Protein AF-A0A2E9VG32-F1 (afdb_monomer_lite)

Secondary structure (DSSP, 8-state):
-HHHHHHHHHHHHHHHHHHHHHHHHHHHHHHHHHHHHHHHHHHHHHHHSPEEEEPPP---SGGGGG-S-EEEE-HHHHHHT--

Radius of gyration: 30.98 Å; chains: 1; bounding box: 50×36×90 Å

Structure (mmCIF, N/CA/C/O backbone):
data_AF-A0A2E9VG32-F1
#
_entry.id   AF-A0A2E9VG32-F1
#
loop_
_atom_site.group_PDB
_atom_site.id
_atom_site.type_symbol
_atom_site.label_atom_id
_atom_site.label_alt_id
_atom_site.label_comp_id
_atom_site.label_asym_id
_atom_site.label_entity_id
_atom_site.label_seq_id
_atom_site.pdbx_PDB_ins_code
_atom_site.Cartn_x
_atom_site.Cartn_y
_atom_site.Cartn_z
_atom_site.occupancy
_atom_site.B_iso_or_equiv
_atom_site.auth_seq_id
_atom_site.auth_comp_id
_atom_site.auth_asym_id
_atom_site.auth_atom_id
_atom_site.pdbx_PDB_model_num
ATOM 1 N N . MET A 1 1 ? 21.349 -6.152 -47.583 1.00 54.44 1 MET A N 1
ATOM 2 C CA . MET A 1 1 ? 20.808 -6.991 -46.487 1.00 54.44 1 MET A CA 1
ATOM 3 C C . MET A 1 1 ? 21.048 -6.395 -45.097 1.00 54.44 1 MET A C 1
ATOM 5 O O . MET A 1 1 ? 20.191 -6.582 -44.246 1.00 54.44 1 MET A O 1
ATOM 9 N N . GLU A 1 2 ? 22.125 -5.639 -44.852 1.00 61.47 2 GLU A N 1
ATOM 10 C CA . GLU A 1 2 ? 22.426 -5.051 -43.525 1.00 61.47 2 GLU A CA 1
ATOM 11 C C . GLU A 1 2 ? 21.394 -4.025 -43.014 1.00 61.47 2 GLU A C 1
ATOM 13 O O . GLU A 1 2 ? 21.097 -3.986 -41.820 1.00 61.47 2 GLU A O 1
ATOM 18 N N . ASN A 1 3 ? 20.774 -3.245 -43.905 1.00 74.12 3 ASN A N 1
ATOM 19 C CA . ASN A 1 3 ? 19.798 -2.221 -43.505 1.00 74.12 3 ASN A CA 1
ATOM 20 C C . ASN A 1 3 ? 18.513 -2.809 -42.892 1.00 74.12 3 ASN A C 1
ATOM 22 O O . ASN A 1 3 ? 17.950 -2.217 -41.976 1.00 74.12 3 ASN A O 1
ATOM 26 N N . PHE A 1 4 ? 18.085 -3.996 -43.336 1.00 78.75 4 PHE A N 1
ATOM 27 C CA . PHE A 1 4 ? 16.871 -4.648 -42.832 1.00 78.75 4 PHE A CA 1
ATOM 28 C C . PHE A 1 4 ? 17.029 -5.099 -41.373 1.00 78.75 4 PHE A C 1
ATOM 30 O O . PHE A 1 4 ? 16.183 -4.811 -40.530 1.00 78.75 4 PHE A O 1
ATOM 37 N N . TRP A 1 5 ? 18.162 -5.726 -41.046 1.00 83.06 5 TRP A N 1
ATOM 38 C CA . TRP A 1 5 ? 18.466 -6.158 -39.680 1.00 83.06 5 TRP A CA 1
ATOM 39 C C . TRP A 1 5 ? 18.598 -4.978 -38.708 1.00 83.06 5 TRP A C 1
ATOM 41 O O . TRP A 1 5 ? 18.120 -5.057 -37.576 1.00 83.06 5 TRP A O 1
ATOM 51 N N . SER A 1 6 ? 19.174 -3.858 -39.161 1.00 88.06 6 SER A N 1
ATOM 52 C CA . SER A 1 6 ? 19.256 -2.616 -38.379 1.00 88.06 6 SER A CA 1
ATOM 53 C C . SER A 1 6 ? 17.874 -2.031 -38.068 1.00 88.06 6 SER A C 1
ATOM 55 O O . SER A 1 6 ? 17.611 -1.619 -36.935 1.00 88.06 6 SER A O 1
ATOM 57 N N . GLU A 1 7 ? 16.956 -2.028 -39.037 1.00 91.00 7 GLU A N 1
ATOM 58 C CA . GLU A 1 7 ? 15.587 -1.552 -38.819 1.00 91.00 7 GLU A CA 1
ATOM 59 C C . GLU A 1 7 ? 14.772 -2.476 -37.913 1.00 91.00 7 GLU A C 1
ATOM 61 O O . GLU A 1 7 ? 14.111 -1.989 -36.991 1.00 91.00 7 GLU A O 1
ATOM 66 N N . CYS A 1 8 ? 14.885 -3.797 -38.084 1.00 91.38 8 CYS A N 1
ATOM 67 C CA . CYS A 1 8 ? 14.270 -4.766 -37.176 1.00 91.38 8 CYS A CA 1
ATOM 68 C C . CYS A 1 8 ? 14.762 -4.576 -35.735 1.00 91.38 8 CYS A C 1
ATOM 70 O O . CYS A 1 8 ? 13.954 -4.532 -34.807 1.00 91.38 8 CYS A O 1
ATOM 72 N N . TRP A 1 9 ? 16.069 -4.384 -35.533 1.00 93.00 9 TRP A N 1
ATOM 73 C CA . TRP A 1 9 ? 16.625 -4.143 -34.202 1.00 93.00 9 TRP A CA 1
ATOM 74 C C . TRP A 1 9 ? 16.117 -2.834 -33.585 1.00 93.00 9 TRP A C 1
ATOM 76 O O . TRP A 1 9 ? 15.704 -2.808 -32.425 1.00 93.00 9 TRP A O 1
ATOM 86 N N . LYS A 1 10 ? 16.059 -1.745 -34.364 1.00 91.56 10 LYS A N 1
ATOM 87 C CA . LYS A 1 10 ? 15.479 -0.466 -33.912 1.00 91.56 10 LYS A CA 1
ATOM 88 C C . LYS A 1 10 ? 14.012 -0.618 -33.509 1.00 91.56 10 LYS A C 1
ATOM 90 O O . LYS A 1 10 ? 13.602 -0.049 -32.495 1.00 91.56 10 LYS A O 1
ATOM 95 N N . ALA A 1 11 ? 13.231 -1.387 -34.266 1.00 93.56 11 ALA A N 1
ATOM 96 C CA . ALA A 1 11 ? 11.833 -1.662 -33.953 1.00 93.56 11 ALA A CA 1
ATOM 97 C C . ALA A 1 11 ? 11.686 -2.459 -32.647 1.00 93.56 11 ALA A C 1
ATOM 99 O O . ALA A 1 11 ? 10.881 -2.078 -31.797 1.00 93.56 11 ALA A O 1
ATOM 100 N N . ILE A 1 12 ? 12.514 -3.489 -32.440 1.00 94.81 12 ILE A N 1
ATOM 101 C CA . ILE A 1 12 ? 12.540 -4.286 -31.204 1.00 94.81 12 ILE A CA 1
ATOM 102 C C . ILE A 1 12 ? 12.895 -3.411 -30.000 1.00 94.81 12 ILE A C 1
ATOM 104 O O . ILE A 1 12 ? 12.186 -3.424 -28.997 1.00 94.81 12 ILE A O 1
ATOM 108 N N . VAL A 1 13 ? 13.940 -2.586 -30.103 1.00 93.62 13 VAL A N 1
ATOM 109 C CA . VAL A 1 13 ? 14.342 -1.674 -29.021 1.00 93.62 13 VAL A CA 1
ATOM 110 C C . VAL A 1 13 ? 13.235 -0.664 -28.708 1.00 93.62 13 VAL A C 1
ATOM 112 O O . VAL A 1 13 ? 12.968 -0.375 -27.540 1.00 93.62 13 VAL A O 1
ATOM 115 N N . LYS A 1 14 ? 12.558 -0.128 -29.731 1.00 94.44 14 LYS A N 1
ATOM 116 C CA . LYS A 1 14 ? 11.429 0.796 -29.549 1.00 94.44 14 LYS A CA 1
ATOM 117 C C . LYS A 1 14 ? 10.247 0.110 -28.861 1.00 94.44 14 LYS A C 1
ATOM 119 O O . LYS A 1 14 ? 9.671 0.683 -27.937 1.00 94.44 14 LYS A O 1
ATOM 124 N N . TRP A 1 15 ? 9.914 -1.109 -29.277 1.00 94.94 15 TRP A N 1
ATOM 125 C CA . TRP A 1 15 ? 8.865 -1.914 -28.657 1.00 94.94 15 TRP A CA 1
ATOM 126 C C . TRP A 1 15 ? 9.196 -2.248 -27.201 1.00 94.94 15 TRP A C 1
ATOM 128 O O . TRP A 1 15 ? 8.346 -2.102 -26.324 1.00 94.94 15 TRP A O 1
ATOM 138 N N . TRP A 1 16 ? 10.448 -2.598 -26.917 1.00 93.94 16 TRP A N 1
ATOM 139 C CA . TRP A 1 16 ? 10.885 -2.921 -25.566 1.00 93.94 16 TRP A CA 1
ATOM 140 C C . TRP A 1 16 ? 10.814 -1.711 -24.631 1.00 93.94 16 TRP A C 1
ATOM 142 O O . TRP A 1 16 ? 10.273 -1.816 -23.533 1.00 93.94 16 TRP A O 1
ATOM 152 N N . LYS A 1 17 ? 11.252 -0.529 -25.088 1.00 94.50 17 LYS A N 1
ATOM 153 C CA . LYS A 1 17 ? 11.113 0.726 -24.328 1.00 94.50 17 LYS A CA 1
ATOM 154 C C . LYS A 1 17 ? 9.653 1.068 -24.029 1.00 94.50 17 LYS A C 1
ATOM 156 O O . LYS A 1 17 ? 9.345 1.475 -22.911 1.00 94.50 17 LYS A O 1
ATOM 161 N N . LYS A 1 18 ? 8.762 0.888 -25.009 1.00 94.88 18 LYS A N 1
ATOM 162 C CA . LYS A 1 18 ? 7.321 1.101 -24.830 1.00 94.88 18 LYS A CA 1
ATOM 163 C C . LYS A 1 18 ? 6.749 0.137 -23.789 1.00 94.88 18 LYS A C 1
ATOM 165 O O . LYS A 1 18 ? 6.141 0.584 -22.825 1.00 94.88 18 LYS A O 1
ATOM 170 N N . THR A 1 19 ? 7.032 -1.154 -23.939 1.00 94.56 19 THR A N 1
ATOM 171 C CA . THR A 1 19 ? 6.563 -2.210 -23.030 1.00 94.56 19 THR A CA 1
ATOM 172 C C . THR A 1 19 ? 7.074 -1.993 -21.606 1.00 94.56 19 THR A C 1
ATOM 174 O O . THR A 1 19 ? 6.326 -2.156 -20.646 1.00 94.56 19 THR A O 1
ATOM 177 N N . TRP A 1 20 ? 8.331 -1.568 -21.447 1.00 94.31 20 TRP A N 1
ATOM 178 C CA . TRP A 1 20 ? 8.906 -1.233 -20.144 1.00 94.31 20 TRP A CA 1
ATOM 179 C C . TRP A 1 20 ? 8.183 -0.058 -19.477 1.00 94.31 20 TRP A C 1
ATOM 181 O O . TRP A 1 20 ? 7.856 -0.123 -18.292 1.00 94.31 20 TRP A O 1
ATOM 191 N N . PHE A 1 21 ? 7.904 1.003 -20.237 1.00 94.12 21 PHE A N 1
ATOM 192 C CA . PHE A 1 21 ? 7.202 2.171 -19.715 1.00 94.12 21 PHE A CA 1
ATOM 193 C C . PHE A 1 21 ? 5.755 1.847 -19.332 1.00 94.12 21 PHE A C 1
ATOM 195 O O . PHE A 1 21 ? 5.320 2.202 -18.238 1.00 94.12 21 PHE A O 1
ATOM 202 N N . GLU A 1 22 ? 5.038 1.119 -20.190 1.00 93.69 22 GLU A N 1
ATOM 203 C CA . GLU A 1 22 ? 3.679 0.647 -19.911 1.00 93.69 22 GLU A CA 1
ATOM 204 C C . GLU A 1 22 ? 3.654 -0.237 -18.663 1.00 93.69 22 GLU A C 1
ATOM 206 O O . GLU A 1 22 ? 2.874 0.020 -17.752 1.00 93.69 22 GLU A O 1
ATOM 211 N N . SER A 1 23 ? 4.585 -1.188 -18.551 1.00 93.50 23 SER A N 1
ATOM 212 C CA . SER A 1 23 ? 4.689 -2.061 -17.375 1.00 93.50 23 SER A CA 1
ATOM 213 C C . SER A 1 23 ? 4.928 -1.267 -16.090 1.00 93.50 23 SER A C 1
ATOM 215 O O . SER A 1 23 ? 4.308 -1.547 -15.064 1.00 93.50 23 SER A O 1
ATOM 217 N N . LYS A 1 24 ? 5.795 -0.247 -16.132 1.00 92.19 24 LYS A N 1
ATOM 218 C CA . LYS A 1 24 ? 6.066 0.616 -14.977 1.00 92.19 24 LYS A CA 1
ATOM 219 C C . LYS A 1 24 ? 4.829 1.418 -14.568 1.00 92.19 24 LYS A C 1
ATOM 221 O O . LYS A 1 24 ? 4.517 1.474 -13.382 1.00 92.19 24 LYS A O 1
ATOM 226 N N . LEU A 1 25 ? 4.117 2.001 -15.533 1.00 93.62 25 LEU A N 1
ATOM 227 C CA . LEU A 1 25 ? 2.870 2.723 -15.275 1.00 93.62 25 LEU A CA 1
ATOM 228 C C . LEU A 1 25 ? 1.802 1.808 -14.678 1.00 93.62 25 LEU A C 1
ATOM 230 O O . LEU A 1 25 ? 1.177 2.164 -13.680 1.00 93.62 25 LEU A O 1
ATOM 234 N N . THR A 1 26 ? 1.625 0.616 -15.247 1.00 92.62 26 THR A N 1
ATOM 235 C CA . THR A 1 26 ? 0.669 -0.370 -14.745 1.00 92.62 26 THR A CA 1
ATOM 236 C C . THR A 1 26 ? 1.012 -0.795 -13.323 1.00 92.62 26 THR A C 1
ATOM 238 O O . THR A 1 26 ? 0.120 -0.820 -12.482 1.00 92.62 26 THR A O 1
ATOM 241 N N . ALA A 1 27 ? 2.285 -1.051 -13.015 1.00 91.56 27 ALA A N 1
ATOM 242 C CA . ALA A 1 27 ? 2.710 -1.405 -11.663 1.00 91.56 27 ALA A CA 1
ATOM 243 C C . ALA A 1 27 ? 2.428 -0.278 -10.653 1.00 91.56 27 ALA A C 1
ATOM 245 O O . ALA A 1 27 ? 1.907 -0.534 -9.568 1.00 91.56 27 ALA A O 1
ATOM 246 N N . SER A 1 28 ? 2.711 0.979 -11.013 1.00 90.50 28 SER A N 1
ATOM 247 C CA . SER A 1 28 ? 2.393 2.134 -10.164 1.00 90.50 28 SER A CA 1
ATOM 248 C C . SER A 1 28 ? 0.889 2.291 -9.934 1.00 90.50 28 SER A C 1
ATOM 250 O O . SER A 1 28 ? 0.463 2.501 -8.800 1.00 90.50 28 SER A O 1
ATOM 252 N N . MET A 1 29 ? 0.074 2.137 -10.981 1.00 92.75 29 MET A N 1
ATOM 253 C CA . MET A 1 29 ? -1.383 2.156 -10.848 1.00 92.75 29 MET A CA 1
ATOM 254 C C . MET A 1 29 ? -1.890 1.017 -9.963 1.00 92.75 29 MET A C 1
ATOM 256 O O . MET A 1 29 ? -2.716 1.250 -9.086 1.00 92.75 29 MET A O 1
ATOM 260 N N . GLN A 1 30 ? -1.384 -0.202 -10.154 1.00 92.69 30 GLN A N 1
ATOM 261 C CA . GLN A 1 30 ? -1.773 -1.363 -9.354 1.00 92.69 30 GLN A CA 1
ATOM 262 C C . GLN A 1 30 ? -1.463 -1.153 -7.871 1.00 92.69 30 GLN A C 1
ATOM 264 O O . GLN A 1 30 ? -2.331 -1.384 -7.030 1.00 92.69 30 GLN A O 1
ATOM 269 N N . MET A 1 31 ? -0.275 -0.638 -7.549 1.00 91.94 31 MET A N 1
ATOM 270 C CA . MET A 1 31 ? 0.094 -0.293 -6.173 1.00 91.94 31 MET A CA 1
ATOM 271 C C . MET A 1 31 ? -0.879 0.719 -5.561 1.00 91.94 31 MET A C 1
ATOM 273 O O . MET A 1 31 ? -1.405 0.484 -4.476 1.00 91.94 31 MET A O 1
ATOM 277 N N . MET A 1 32 ? -1.214 1.786 -6.290 1.00 89.19 32 MET A N 1
ATOM 278 C CA . MET A 1 32 ? -2.183 2.781 -5.825 1.00 89.19 32 MET A CA 1
ATOM 279 C C . MET A 1 32 ? -3.578 2.175 -5.607 1.00 89.19 32 MET A C 1
ATOM 281 O O . MET A 1 32 ? -4.233 2.452 -4.603 1.00 89.19 32 MET A O 1
ATOM 285 N N . THR A 1 33 ? -4.049 1.318 -6.519 1.00 90.38 33 THR A N 1
ATOM 286 C CA . THR A 1 33 ? -5.352 0.651 -6.358 1.00 90.38 33 THR A CA 1
ATOM 287 C C . THR A 1 33 ? -5.375 -0.279 -5.151 1.00 90.38 33 THR A C 1
ATOM 289 O O . THR A 1 33 ? -6.362 -0.307 -4.419 1.00 90.38 33 THR A O 1
ATOM 292 N N . TRP A 1 34 ? -4.277 -0.990 -4.904 1.00 92.56 34 TRP A N 1
ATOM 293 C CA . TRP A 1 34 ? -4.127 -1.879 -3.761 1.00 92.56 34 TRP A CA 1
ATOM 294 C C . TRP A 1 34 ? -4.150 -1.115 -2.434 1.00 92.56 34 TRP A C 1
ATOM 296 O O . TRP A 1 34 ? -4.839 -1.515 -1.494 1.00 92.56 34 TRP A O 1
ATOM 306 N N . GLU A 1 35 ? -3.447 0.014 -2.360 1.00 90.75 35 GLU A N 1
ATOM 307 C CA . GLU A 1 35 ? -3.470 0.896 -1.191 1.00 90.75 35 GLU A CA 1
ATOM 308 C C . GLU A 1 35 ? -4.865 1.470 -0.937 1.00 90.75 35 GLU A C 1
ATOM 310 O O . GLU A 1 35 ? -5.350 1.427 0.196 1.00 90.75 35 GLU A O 1
ATOM 315 N N . ASN A 1 36 ? -5.551 1.927 -1.987 1.00 91.12 36 ASN A N 1
ATOM 316 C CA . ASN A 1 36 ? -6.915 2.440 -1.880 1.00 91.12 36 ASN A CA 1
ATOM 317 C C . ASN A 1 36 ? -7.894 1.371 -1.386 1.00 91.12 36 ASN A C 1
ATOM 319 O O . ASN A 1 36 ? -8.703 1.647 -0.503 1.00 91.12 36 ASN A O 1
ATOM 323 N N . GLN A 1 37 ? -7.804 0.143 -1.903 1.00 90.12 37 GLN A N 1
ATOM 324 C CA . GLN A 1 37 ? -8.639 -0.969 -1.444 1.00 90.12 37 GLN A CA 1
ATOM 325 C C . GLN A 1 37 ? -8.396 -1.284 0.031 1.00 90.12 37 GLN A C 1
ATOM 327 O O . GLN A 1 37 ? -9.348 -1.400 0.802 1.00 90.12 37 GLN A O 1
ATOM 332 N N . LYS A 1 38 ? -7.129 -1.367 0.452 1.00 90.00 38 LYS A N 1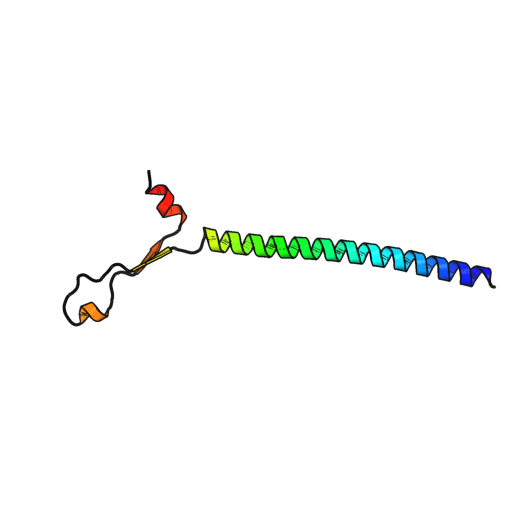
ATOM 333 C CA . LYS A 1 38 ? -6.781 -1.584 1.862 1.00 90.00 38 LYS A CA 1
ATOM 334 C C . LYS A 1 38 ? -7.321 -0.480 2.761 1.00 90.00 38 LYS A C 1
ATOM 336 O O . LYS A 1 38 ? -7.856 -0.773 3.829 1.00 90.00 38 LYS A O 1
ATOM 341 N N . LYS A 1 39 ? -7.190 0.777 2.336 1.00 90.00 39 LYS A N 1
ATOM 342 C CA . LYS A 1 39 ? -7.689 1.927 3.089 1.00 90.00 39 LYS A CA 1
ATOM 343 C C . LYS A 1 39 ? -9.212 1.898 3.206 1.00 90.00 39 LYS A C 1
ATOM 345 O O . LYS A 1 39 ? -9.717 2.046 4.310 1.00 90.00 39 LYS A O 1
ATOM 350 N N . ALA A 1 40 ? -9.923 1.609 2.118 1.00 87.94 40 ALA A N 1
ATOM 351 C CA . ALA A 1 40 ? -11.379 1.502 2.121 1.00 87.94 40 ALA A CA 1
ATOM 352 C C . ALA A 1 40 ? -11.881 0.391 3.059 1.00 87.94 40 ALA A C 1
ATOM 354 O O . ALA A 1 40 ? -12.805 0.610 3.836 1.00 87.94 40 ALA A O 1
ATOM 355 N N . VAL A 1 41 ? -11.248 -0.788 3.045 1.00 86.06 41 VAL A N 1
ATOM 356 C CA . VAL A 1 41 ? -11.598 -1.880 3.972 1.00 86.06 41 VAL A CA 1
ATOM 357 C C . VAL A 1 41 ? -11.374 -1.457 5.421 1.00 86.06 41 VAL A C 1
ATOM 359 O O . VAL A 1 41 ? -12.238 -1.686 6.266 1.00 86.06 41 VAL A O 1
ATOM 362 N N . LYS A 1 42 ? -10.244 -0.804 5.706 1.00 86.38 42 LYS A N 1
ATOM 363 C CA . LYS A 1 42 ? -9.935 -0.304 7.046 1.00 86.38 42 LYS A CA 1
ATOM 364 C C . LYS A 1 42 ? -10.947 0.748 7.508 1.00 86.38 42 LYS A C 1
ATOM 366 O O . LYS A 1 42 ? -11.424 0.660 8.632 1.00 86.38 42 LYS A O 1
ATOM 371 N N . GLU A 1 43 ? -11.318 1.690 6.645 1.00 83.44 43 GLU A N 1
ATOM 372 C CA . GLU A 1 43 ? -12.347 2.695 6.937 1.00 83.44 43 GLU A CA 1
ATOM 373 C C . GLU A 1 43 ? -13.711 2.048 7.210 1.00 83.44 43 GLU A C 1
ATOM 375 O O . GLU A 1 43 ? -14.420 2.463 8.127 1.00 83.44 43 GLU A O 1
ATOM 380 N N . ILE A 1 44 ? -14.082 1.006 6.462 1.00 83.81 44 ILE A N 1
ATOM 381 C CA . ILE A 1 44 ? -15.317 0.259 6.719 1.00 83.81 44 ILE A CA 1
ATOM 382 C C . ILE A 1 44 ? -15.236 -0.447 8.076 1.00 83.81 44 ILE A C 1
ATOM 384 O O . ILE A 1 44 ? -16.158 -0.335 8.880 1.00 83.81 44 ILE A O 1
ATOM 388 N N . GLU A 1 45 ? -14.143 -1.144 8.381 1.00 82.00 45 GLU A N 1
ATOM 389 C CA . GLU A 1 45 ? -14.008 -1.815 9.675 1.00 82.00 45 GLU A CA 1
ATOM 390 C C . GLU A 1 45 ? -14.036 -0.806 10.834 1.00 82.00 45 GLU A C 1
ATOM 392 O O . GLU A 1 45 ? -14.739 -1.003 11.824 1.00 82.00 45 GLU A O 1
ATOM 397 N N . GLU A 1 46 ? -13.330 0.315 10.714 1.00 81.06 46 GLU A N 1
ATOM 398 C CA . GLU A 1 46 ? -13.302 1.344 11.750 1.00 81.06 46 GLU A CA 1
ATOM 399 C C . GLU A 1 46 ? -14.679 1.967 11.988 1.00 81.06 46 GLU A C 1
ATOM 401 O O . GLU A 1 46 ? -15.051 2.159 13.148 1.00 81.06 46 GLU A O 1
ATOM 406 N N . ASN A 1 47 ? -15.461 2.220 10.939 1.00 78.19 47 ASN A N 1
ATOM 407 C CA . ASN A 1 47 ? -16.767 2.868 11.064 1.00 78.19 47 ASN A CA 1
ATOM 408 C C . ASN A 1 47 ? -17.903 1.899 11.423 1.00 78.19 47 ASN A C 1
ATOM 410 O O . ASN A 1 47 ? -18.802 2.264 12.181 1.00 78.19 47 ASN A O 1
ATOM 414 N N . PHE A 1 48 ? -17.866 0.662 10.922 1.00 78.50 48 PHE A N 1
ATOM 415 C CA . PHE A 1 48 ? -18.986 -0.281 11.029 1.00 78.50 48 PHE A CA 1
ATOM 416 C C . PHE A 1 48 ? -18.783 -1.401 12.054 1.00 78.50 48 PHE A C 1
ATOM 418 O O . PHE A 1 48 ? -19.745 -2.103 12.366 1.00 78.50 48 PHE A O 1
ATOM 425 N N . LYS A 1 49 ? -17.583 -1.580 12.626 1.00 80.19 49 LYS A N 1
ATOM 426 C CA . LYS A 1 49 ? -17.376 -2.570 13.695 1.00 80.19 49 LYS A CA 1
ATOM 427 C C . LYS A 1 49 ? -18.195 -2.185 14.934 1.00 80.19 49 LYS A C 1
ATOM 429 O O . LYS A 1 49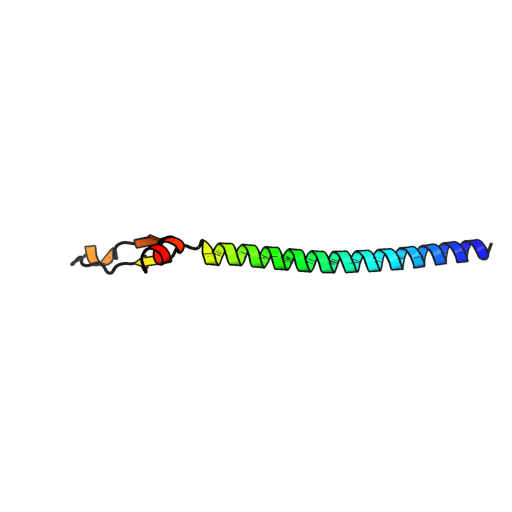 ? -17.965 -1.105 15.490 1.00 80.19 49 LYS A O 1
ATOM 434 N N . PRO A 1 50 ? -19.141 -3.036 15.378 1.00 78.31 50 PRO A N 1
ATOM 435 C CA . PRO A 1 50 ? -19.997 -2.721 16.510 1.00 78.31 50 PRO A CA 1
ATOM 436 C C . PRO A 1 50 ? -19.181 -2.669 17.803 1.00 78.31 50 PRO A C 1
ATOM 438 O O . PRO A 1 50 ? -18.217 -3.413 17.989 1.00 78.31 50 PRO A O 1
ATOM 441 N N . ILE A 1 51 ? -19.580 -1.782 18.706 1.00 80.19 51 ILE A N 1
ATOM 442 C CA . ILE A 1 51 ? -19.026 -1.690 20.050 1.00 80.19 51 ILE A CA 1
ATOM 443 C C . ILE A 1 51 ? -19.678 -2.780 20.892 1.00 80.19 51 ILE A C 1
ATOM 445 O O . ILE A 1 51 ? -20.907 -2.838 20.999 1.00 80.19 51 ILE A O 1
ATOM 449 N N . TYR A 1 52 ? -18.839 -3.620 21.487 1.00 78.94 52 TYR A N 1
ATOM 450 C CA . TYR A 1 52 ? -19.251 -4.657 22.417 1.00 78.94 52 TYR A CA 1
ATOM 451 C C . TYR A 1 52 ? -19.176 -4.145 23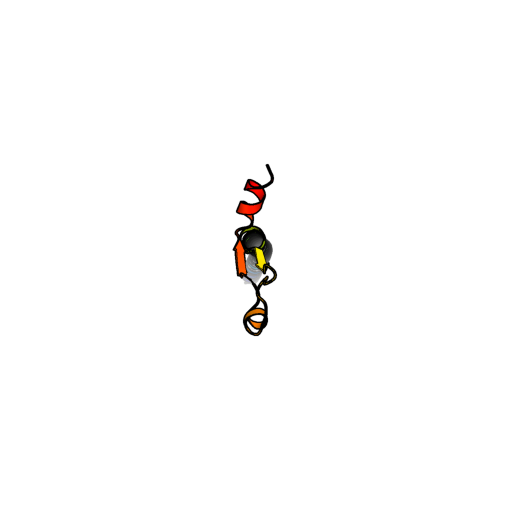.854 1.00 78.94 52 TYR A C 1
ATOM 453 O O . TYR A 1 52 ? -18.147 -3.615 24.275 1.00 78.94 52 TYR A O 1
ATOM 461 N N . THR A 1 53 ? -20.261 -4.317 24.602 1.00 77.50 53 THR A N 1
ATOM 462 C CA . THR A 1 53 ? -20.327 -3.987 26.027 1.00 77.50 53 THR A CA 1
ATOM 463 C C . THR A 1 53 ? -20.992 -5.123 26.790 1.00 77.50 53 THR A C 1
ATOM 465 O O . THR A 1 53 ? -22.095 -5.542 26.431 1.00 77.50 53 THR A O 1
ATOM 468 N N . GLU A 1 54 ? -20.343 -5.576 27.860 1.00 74.44 54 GLU A N 1
ATOM 469 C CA . GLU A 1 54 ? -20.920 -6.483 28.853 1.00 74.44 54 GLU A CA 1
ATOM 470 C C . GLU A 1 54 ? -21.272 -5.689 30.109 1.00 74.44 54 GLU A C 1
ATOM 472 O O . GLU A 1 54 ? -20.407 -5.076 30.741 1.00 74.44 54 GLU A O 1
ATOM 477 N N . GLU A 1 55 ? -22.549 -5.689 30.484 1.00 74.50 55 GLU A N 1
ATOM 478 C CA . GLU A 1 55 ? -22.966 -5.178 31.788 1.00 74.50 55 GLU A CA 1
ATOM 479 C C . GLU A 1 55 ? -22.621 -6.212 32.872 1.00 74.50 55 GLU A C 1
ATOM 481 O O . GLU A 1 55 ? -22.713 -7.419 32.650 1.00 74.50 55 GLU A O 1
ATOM 486 N N . LYS A 1 56 ? -22.213 -5.770 34.069 1.00 68.75 56 LYS A N 1
ATOM 487 C CA . LYS A 1 56 ? -21.956 -6.694 35.188 1.00 68.75 56 LYS A CA 1
ATOM 488 C C . LYS A 1 56 ? -23.277 -7.285 35.686 1.00 68.75 56 LYS A C 1
ATOM 490 O O . LYS A 1 56 ? -24.225 -6.543 35.937 1.00 68.75 56 LYS A O 1
ATOM 495 N N . SER A 1 57 ? -23.337 -8.605 35.881 1.00 67.06 57 SER A N 1
ATOM 496 C CA . SER A 1 57 ? -24.538 -9.257 36.408 1.00 67.06 57 SER A CA 1
ATOM 497 C C . SER A 1 57 ? -24.804 -8.830 37.855 1.00 67.06 57 SER A C 1
ATOM 499 O O . SER A 1 57 ? -23.960 -8.959 38.738 1.00 67.06 57 SER A O 1
ATOM 501 N N . THR A 1 58 ? -26.005 -8.315 38.122 1.00 67.12 58 THR A N 1
ATOM 502 C CA . THR A 1 58 ? -26.478 -8.026 39.491 1.00 67.12 58 THR A CA 1
ATOM 503 C C . THR A 1 58 ? -27.046 -9.282 40.175 1.00 67.12 58 THR A C 1
ATOM 505 O O . THR A 1 58 ? -27.474 -9.237 41.328 1.00 67.12 58 THR A O 1
ATOM 508 N N . GLN A 1 59 ? -27.082 -10.415 39.464 1.00 64.69 59 GLN A N 1
ATOM 509 C CA . GLN A 1 59 ? -27.698 -11.659 39.922 1.00 64.69 59 GLN A CA 1
ATOM 510 C C . GLN A 1 59 ? -26.795 -12.404 40.919 1.00 64.69 59 GLN A C 1
ATOM 512 O O . GLN A 1 59 ? -25.589 -12.530 40.714 1.00 64.69 59 GLN A O 1
ATOM 517 N N . LYS A 1 60 ? -27.391 -12.905 42.009 1.00 70.94 60 LYS A N 1
ATOM 518 C CA . LYS A 1 60 ? -26.715 -13.675 43.069 1.00 70.94 60 LYS A CA 1
ATOM 519 C C . LYS A 1 60 ? -26.898 -15.186 42.848 1.00 70.94 60 LYS A C 1
ATOM 521 O O . LYS A 1 60 ? -27.906 -15.604 42.287 1.00 70.94 60 LYS A O 1
ATOM 526 N N . GLY A 1 61 ? -25.960 -16.004 43.336 1.00 69.81 61 GLY A N 1
ATOM 527 C CA . GLY A 1 61 ? -26.031 -17.475 43.269 1.00 69.81 61 GLY A CA 1
ATOM 528 C C . GLY A 1 61 ? -25.475 -18.069 41.966 1.00 69.81 61 GLY A C 1
ATOM 529 O O . GLY A 1 61 ? -24.635 -17.454 41.314 1.00 69.81 61 GLY A O 1
ATOM 530 N N . GLU A 1 62 ? -25.928 -19.267 41.575 1.00 69.69 62 GLU A N 1
ATOM 531 C CA . GLU A 1 62 ? -25.448 -19.967 40.364 1.00 69.69 62 GLU A CA 1
ATOM 532 C C . GLU A 1 62 ? -25.686 -19.175 39.070 1.00 69.69 62 GLU A C 1
ATOM 534 O O . GLU A 1 62 ? -24.882 -19.260 38.145 1.00 69.69 62 GLU A O 1
ATOM 539 N N . ALA A 1 63 ? -26.712 -18.318 39.049 1.00 66.62 63 ALA A N 1
ATOM 540 C CA . ALA A 1 63 ? -27.017 -17.412 37.943 1.00 66.62 63 ALA A CA 1
ATOM 541 C C . ALA A 1 63 ? -25.957 -16.311 37.732 1.00 66.62 63 ALA A C 1
ATOM 543 O O . ALA A 1 63 ? -25.833 -15.777 36.635 1.00 66.62 63 ALA A O 1
ATOM 544 N N . SER A 1 64 ? -25.122 -16.013 38.737 1.00 64.81 64 SER A N 1
ATOM 545 C CA . SER A 1 64 ? -23.989 -15.087 38.585 1.00 64.81 64 SER A CA 1
ATOM 546 C C . SER A 1 64 ? -22.945 -15.608 37.585 1.00 64.81 64 SER A C 1
ATOM 548 O O . SER A 1 64 ? -22.278 -14.819 36.916 1.00 64.81 64 SER A O 1
ATOM 550 N N . LYS A 1 65 ? -22.852 -16.939 37.424 1.00 67.81 65 LYS A N 1
ATOM 551 C CA . LYS A 1 65 ? -21.928 -17.599 36.487 1.00 67.81 65 LYS A CA 1
ATOM 552 C C . LYS A 1 65 ? -22.308 -17.393 35.017 1.00 67.81 65 LYS A C 1
ATOM 554 O O . LYS A 1 65 ? -21.469 -17.630 34.156 1.00 67.81 65 LYS A O 1
ATOM 559 N N . LEU A 1 66 ? -23.541 -16.963 34.730 1.00 71.44 66 LEU A N 1
ATOM 560 C CA . LEU A 1 66 ? -24.042 -16.746 33.367 1.00 71.44 66 LEU A CA 1
ATOM 561 C C . LEU A 1 66 ? -23.595 -15.402 32.759 1.00 71.44 66 LEU A C 1
ATOM 563 O O . LEU A 1 66 ? -23.860 -15.156 31.586 1.00 71.44 66 LEU A O 1
ATOM 567 N N . GLY A 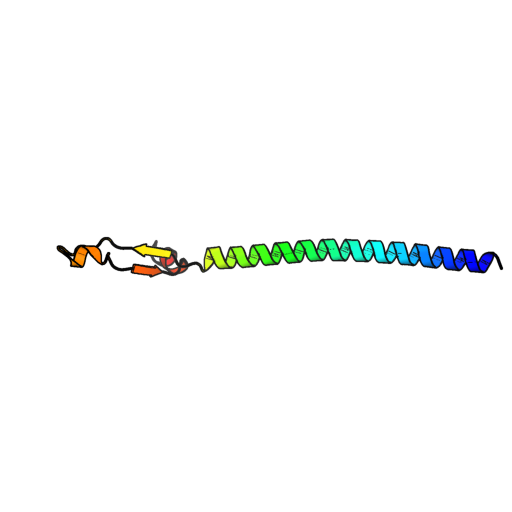1 67 ? -22.897 -14.549 33.521 1.00 68.94 67 GLY A N 1
ATOM 568 C CA . GLY A 1 67 ? -22.517 -13.206 33.073 1.00 68.94 67 GLY A CA 1
ATOM 569 C C . GLY A 1 67 ? -23.708 -12.241 33.040 1.00 68.94 67 GLY A C 1
ATOM 570 O O . GLY A 1 67 ? -24.822 -12.592 33.430 1.00 68.94 67 GLY A O 1
ATOM 571 N N . GLY A 1 68 ? -23.467 -10.979 32.677 1.00 73.50 68 GLY A N 1
ATOM 572 C CA . GLY A 1 68 ? -24.539 -9.993 32.502 1.00 73.50 68 GLY A CA 1
ATOM 573 C C . GLY A 1 68 ? -24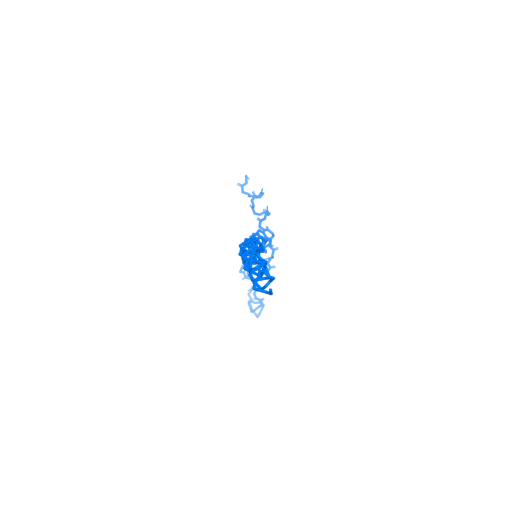.913 -9.793 31.035 1.00 73.50 68 GLY A C 1
ATOM 574 O O . GLY A 1 68 ? -24.433 -10.502 30.153 1.00 73.50 68 GLY A O 1
ATOM 575 N N . ALA A 1 69 ? -25.818 -8.849 30.771 1.00 76.81 69 ALA A N 1
ATOM 576 C CA . ALA A 1 69 ? -26.358 -8.646 29.432 1.00 76.81 69 ALA A CA 1
ATOM 577 C C . ALA A 1 69 ? -25.258 -8.232 28.439 1.00 76.81 69 ALA A C 1
ATOM 579 O O . ALA A 1 69 ? -24.559 -7.236 28.640 1.00 76.81 69 ALA A O 1
ATOM 580 N N . MET A 1 70 ? -25.144 -8.992 27.349 1.00 79.88 70 MET A N 1
ATOM 581 C CA . MET A 1 70 ? -24.279 -8.672 26.217 1.00 79.88 70 MET A CA 1
ATOM 582 C C . MET A 1 70 ? -25.016 -7.731 25.266 1.00 79.88 70 MET A C 1
ATOM 584 O O . MET A 1 70 ? -26.142 -8.012 24.848 1.00 79.88 70 MET A O 1
ATOM 588 N N . ARG A 1 71 ? -24.386 -6.611 24.902 1.00 77.38 71 ARG A N 1
ATOM 589 C CA . ARG A 1 71 ? -24.947 -5.640 23.957 1.00 77.38 71 ARG A CA 1
ATOM 590 C C . ARG A 1 71 ? -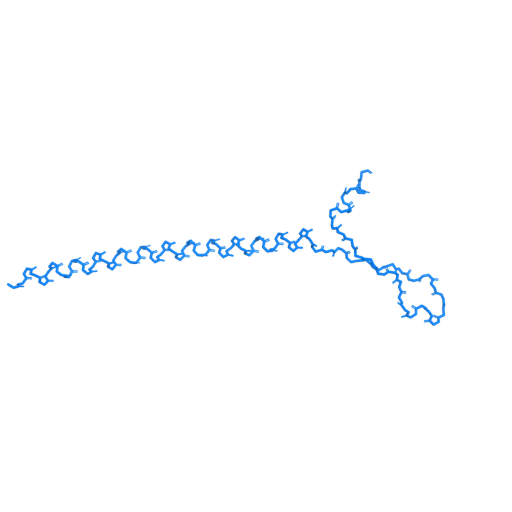23.945 -5.318 22.858 1.00 77.38 71 ARG A C 1
ATOM 592 O O . ARG A 1 71 ? -22.771 -5.063 23.117 1.00 77.38 71 ARG A O 1
ATOM 599 N N . LEU A 1 72 ? -24.452 -5.299 21.629 1.00 80.00 72 LEU A N 1
ATOM 600 C CA . LEU A 1 72 ? -23.753 -4.800 20.452 1.00 80.00 72 LEU A CA 1
ATOM 601 C C . LEU A 1 72 ? -24.423 -3.497 20.030 1.00 80.00 72 LEU A C 1
ATOM 603 O O . LEU A 1 72 ? -25.634 -3.461 19.813 1.00 80.00 72 LEU A O 1
ATOM 607 N N . SER A 1 73 ? -23.647 -2.424 19.924 1.00 78.75 73 SER A N 1
ATOM 608 C CA . SER A 1 73 ? -24.146 -1.121 19.481 1.00 78.75 73 SER A CA 1
ATOM 609 C C . SER A 1 73 ? -23.345 -0.610 18.290 1.00 78.75 73 SER A C 1
ATOM 611 O O . SER A 1 73 ? -22.129 -0.776 18.219 1.00 78.75 73 SER A O 1
ATOM 613 N N . ALA A 1 74 ? -24.027 0.001 17.324 1.00 79.06 74 ALA A N 1
ATOM 614 C CA . ALA A 1 74 ? -23.356 0.658 16.209 1.00 79.06 74 ALA A CA 1
ATOM 615 C C . ALA A 1 74 ? -22.665 1.942 16.695 1.00 79.06 74 ALA A C 1
ATOM 617 O O . ALA A 1 74 ? -23.246 2.698 17.478 1.00 79.06 74 ALA A O 1
ATOM 618 N N . LYS A 1 75 ? -21.444 2.208 16.214 1.00 74.62 75 LYS A N 1
ATOM 619 C CA . LYS A 1 75 ? -20.631 3.361 16.642 1.00 74.62 75 LYS A CA 1
ATOM 620 C C . LYS A 1 75 ? -21.343 4.703 16.454 1.00 74.62 75 LYS A C 1
ATOM 622 O O . LYS A 1 75 ? -21.333 5.519 17.369 1.00 74.62 75 LYS A O 1
ATOM 627 N N . TRP A 1 76 ? -22.065 4.878 15.344 1.00 73.75 76 TRP A N 1
ATOM 628 C CA . TRP A 1 76 ? -22.848 6.091 15.064 1.00 73.75 76 TRP A CA 1
ATOM 629 C C . TRP A 1 76 ? -23.942 6.393 16.100 1.00 73.75 76 TRP A C 1
ATOM 631 O O . TRP A 1 76 ? -24.440 7.513 16.171 1.00 73.75 76 TRP A O 1
ATOM 641 N N . ASN A 1 77 ? -24.339 5.406 16.912 1.00 70.12 77 ASN A N 1
ATOM 642 C CA . ASN A 1 77 ? -25.420 5.566 17.879 1.00 70.12 77 ASN A CA 1
ATOM 643 C C . ASN A 1 77 ? -24.910 6.255 19.154 1.00 70.12 77 ASN A C 1
ATOM 645 O O . ASN A 1 77 ? -25.660 6.974 19.808 1.00 70.12 77 ASN A O 1
ATOM 649 N N . GLN A 1 78 ? -23.621 6.095 19.485 1.00 63.09 78 GLN A N 1
ATOM 650 C CA . GLN A 1 78 ? -23.014 6.772 20.634 1.00 63.09 78 GLN A CA 1
ATOM 651 C C . GLN A 1 78 ? -22.839 8.278 20.411 1.00 63.09 78 GLN A C 1
ATOM 653 O O . GLN A 1 78 ? -22.996 9.040 21.362 1.00 63.09 78 GLN A O 1
ATOM 658 N N . ASP A 1 79 ? -22.571 8.719 19.180 1.00 56.53 79 ASP A N 1
ATOM 659 C CA . ASP A 1 79 ? -22.411 10.149 18.875 1.00 56.53 79 ASP A CA 1
ATOM 660 C C . ASP A 1 79 ? -23.740 10.913 18.940 1.00 56.53 79 ASP A C 1
ATOM 662 O O . ASP A 1 79 ? -23.768 12.088 19.301 1.00 56.53 79 ASP A O 1
ATOM 666 N N . SER A 1 80 ? -24.861 10.234 18.676 1.00 55.72 80 SER A N 1
ATOM 667 C CA . SER A 1 80 ? -26.200 10.820 18.806 1.00 55.72 80 SER A CA 1
ATOM 668 C C . SER A 1 80 ? -26.626 11.077 20.259 1.00 55.72 80 SER A C 1
ATOM 670 O O . SER A 1 80 ? -27.462 11.942 20.502 1.00 55.72 80 SER A O 1
ATOM 672 N N . ASN A 1 81 ? -26.023 10.366 21.220 1.00 50.31 81 ASN A N 1
ATOM 673 C CA . ASN A 1 81 ? -26.393 10.384 22.641 1.00 50.31 81 ASN A CA 1
ATOM 674 C C . ASN A 1 81 ? -25.415 11.206 23.513 1.00 50.31 81 ASN A C 1
ATOM 676 O O . ASN A 1 81 ? -25.480 11.162 24.737 1.00 50.31 81 ASN A O 1
ATOM 680 N N . LYS A 1 82 ? -24.470 11.925 22.887 1.00 51.84 82 LYS A N 1
ATOM 681 C CA . LYS A 1 82 ? -23.500 12.830 23.540 1.00 51.84 82 LYS A CA 1
ATOM 682 C C . LYS A 1 82 ? -23.861 14.323 23.407 1.00 51.84 82 LYS A C 1
ATOM 684 O O . LYS A 1 82 ? -23.001 15.166 23.655 1.00 51.84 82 LYS A O 1
ATOM 689 N N . LYS A 1 83 ? -25.089 14.653 22.993 1.00 39.78 83 LYS A N 1
ATOM 690 C CA . LYS A 1 83 ? -25.609 16.031 22.961 1.00 39.78 83 LYS A CA 1
ATOM 691 C C . LYS A 1 83 ? -26.446 16.345 24.188 1.00 39.78 83 LYS A C 1
ATOM 693 O O . LYS A 1 83 ? -27.230 15.460 24.587 1.00 39.78 83 LYS A O 1
#

Foldseek 3Di:
DVVVVVVVVVVVVVVVVVVVVVVVVVVVVVVVVVVVVVVVVVVCCVQFVWDWDFDADPDDDPVNVVGGDIDTHGPVVVVVVPD

pLDDT: mean 80.53, std 12.66, range [39.78, 94.94]

Sequence (83 aa):
MENFWSECWKAIVKWWKKTWFESKLTASMQMMTWENQKKAVKEIEENFKPIYTEEKSTQKGEASKLGGAMRLSAKWNQDSNKK